Protein AF-A0A840I8J2-F1 (afdb_monomer)

Organism: NCBI:txid912552

Secondary structure (DSSP, 8-state):
-------EEETTEEE-HHHHHHHHHHHHTTSEEEEPPPTTSPPEEEE-HHHHHHHHHTHHHHHHHHHHHHHHHHHHHT--HHHHHHHHHHHHHHHH-TTS-HHHHHHHHHHH-TTS-HHHHHHHHHHHHHHHSPP-

pLDDT: mean 90.15, std 8.99, range [35.03, 97.69]

Foldseek 3Di:
DPDPFDWDQDDLATDGPVVVVVVVVCVVVQQWHWACDPPPDGTDIDGDPVVVVVCVVVVVVCVVCVVVVVVVCVVPVPDDSVLVSLLRLLLVLCVVPVVDDLQVSLVVSCVVVVVADSVSNSVSNVVVCVVPPPDD

Structure (mmCIF, N/CA/C/O backbone):
data_AF-A0A840I8J2-F1
#
_entry.id   AF-A0A840I8J2-F1
#
loop_
_atom_site.group_PDB
_atom_site.id
_atom_site.type_symbol
_atom_site.label_atom_id
_atom_site.label_alt_id
_atom_site.label_comp_id
_atom_site.label_asym_id
_atom_site.label_entity_id
_atom_site.label_seq_id
_atom_site.pdbx_PDB_ins_code
_atom_site.Cartn_x
_atom_site.Cartn_y
_atom_site.Cartn_z
_atom_site.occupancy
_atom_site.B_iso_or_equiv
_atom_site.auth_seq_id
_atom_site.auth_comp_id
_atom_site.auth_asym_id
_atom_site.auth_atom_id
_atom_site.pdbx_PDB_model_num
ATOM 1 N N . MET A 1 1 ? -2.131 -10.448 8.207 1.00 57.56 1 MET A N 1
ATOM 2 C CA . MET A 1 1 ? -3.570 -10.092 8.129 1.00 57.56 1 MET A CA 1
ATOM 3 C C . MET A 1 1 ? -4.324 -11.091 7.255 1.00 57.56 1 MET A C 1
ATOM 5 O O . MET A 1 1 ? -3.809 -11.401 6.189 1.00 57.56 1 MET A O 1
ATOM 9 N N . PRO A 1 2 ? -5.509 -11.591 7.650 1.00 70.94 2 PRO A N 1
ATOM 10 C CA . PRO A 1 2 ? -6.275 -12.573 6.878 1.00 70.94 2 PRO A CA 1
ATOM 11 C C . PRO A 1 2 ? -7.217 -11.915 5.850 1.00 70.94 2 PRO A C 1
ATOM 13 O O . PRO A 1 2 ? -8.365 -12.327 5.716 1.00 70.94 2 PRO A O 1
ATOM 16 N N . PHE A 1 3 ? -6.769 -10.866 5.159 1.00 77.75 3 PHE A N 1
ATOM 17 C CA . PHE A 1 3 ? -7.557 -10.268 4.080 1.00 77.75 3 PHE A CA 1
ATOM 18 C C . PHE A 1 3 ? -7.158 -10.924 2.761 1.00 77.75 3 PHE A C 1
ATOM 20 O O . PHE A 1 3 ? -5.988 -10.884 2.385 1.00 77.75 3 PHE A O 1
ATOM 27 N N . ALA A 1 4 ? -8.124 -11.533 2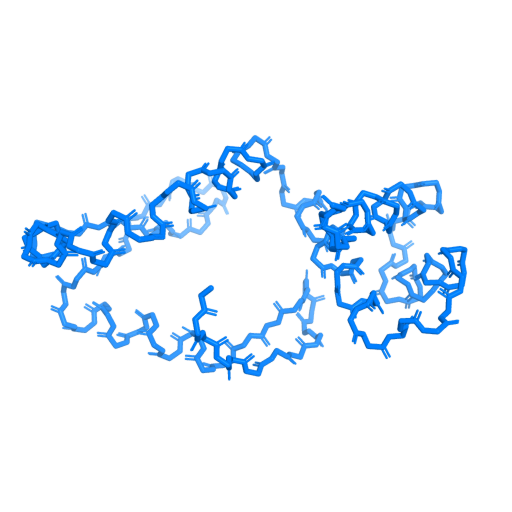.082 1.00 82.75 4 ALA A N 1
ATOM 28 C CA . ALA A 1 4 ? -7.943 -12.180 0.786 1.00 82.75 4 ALA A CA 1
ATOM 29 C C . ALA A 1 4 ? -8.606 -11.338 -0.310 1.00 82.75 4 ALA A C 1
ATOM 31 O O . ALA A 1 4 ? -9.472 -11.825 -1.022 1.00 82.75 4 ALA A O 1
ATOM 32 N N . PHE A 1 5 ? -8.248 -10.053 -0.376 1.00 90.94 5 PHE A N 1
ATOM 33 C CA . PHE A 1 5 ? -8.747 -9.175 -1.429 1.00 90.94 5 PHE A CA 1
ATOM 34 C C . PHE A 1 5 ? -8.067 -9.490 -2.753 1.00 90.94 5 PHE A C 1
ATOM 36 O O . PHE A 1 5 ? -6.833 -9.553 -2.818 1.00 90.94 5 PHE A O 1
ATOM 43 N N . ASP A 1 6 ? -8.866 -9.565 -3.809 1.00 91.00 6 ASP A N 1
ATOM 44 C CA . ASP A 1 6 ? -8.342 -9.707 -5.159 1.00 91.00 6 ASP A CA 1
ATOM 45 C C . ASP A 1 6 ? -7.910 -8.348 -5.712 1.00 91.00 6 ASP A C 1
ATOM 47 O O . ASP A 1 6 ? -8.675 -7.375 -5.754 1.00 91.00 6 ASP A O 1
ATOM 51 N N . PHE A 1 7 ? -6.653 -8.282 -6.143 1.00 91.50 7 PHE A N 1
ATOM 52 C CA . PHE A 1 7 ? -6.085 -7.120 -6.811 1.00 91.50 7 PHE A CA 1
ATOM 53 C C . PHE A 1 7 ? -5.920 -7.412 -8.299 1.00 91.50 7 PHE A C 1
ATOM 55 O O . PHE A 1 7 ? -5.639 -8.539 -8.691 1.00 91.50 7 PHE A O 1
ATOM 62 N N . ILE A 1 8 ? -6.045 -6.377 -9.125 1.00 91.25 8 ILE A N 1
ATOM 63 C CA . ILE A 1 8 ? -5.652 -6.383 -10.537 1.00 91.25 8 ILE A CA 1
ATOM 64 C C . ILE A 1 8 ? -4.750 -5.186 -10.818 1.00 91.25 8 ILE A C 1
ATOM 66 O O . ILE A 1 8 ? -4.882 -4.141 -10.183 1.00 91.25 8 ILE A O 1
ATOM 70 N N . LEU A 1 9 ? -3.865 -5.281 -11.808 1.00 88.00 9 LEU A N 1
ATOM 71 C CA . LEU A 1 9 ? -3.104 -4.113 -12.249 1.00 88.00 9 LEU A CA 1
ATOM 72 C C . LEU A 1 9 ? -4.016 -3.158 -13.046 1.00 88.00 9 LEU A C 1
ATOM 74 O O . LEU A 1 9 ? -4.421 -3.473 -14.165 1.00 88.00 9 LEU A O 1
ATOM 78 N N . TYR A 1 10 ? -4.329 -1.983 -12.488 1.00 83.81 10 TYR A N 1
ATOM 79 C CA . TYR A 1 10 ? -5.255 -1.012 -13.080 1.00 83.81 10 TYR A CA 1
ATOM 80 C C . TYR A 1 10 ? -4.713 0.420 -13.023 1.00 83.81 10 TYR A C 1
ATOM 82 O O . TYR A 1 10 ? -4.554 1.008 -11.956 1.00 83.81 10 TYR A O 1
ATOM 90 N N . LYS A 1 11 ? -4.483 1.018 -14.199 1.00 79.56 11 LYS A N 1
ATOM 91 C CA . LYS A 1 11 ? -3.944 2.378 -14.387 1.00 79.56 11 LYS A CA 1
ATOM 92 C C . LYS A 1 11 ? -2.671 2.644 -13.585 1.00 79.56 11 LYS A C 1
ATOM 94 O O . LYS A 1 11 ? -1.604 2.442 -14.137 1.00 79.56 11 LYS A O 1
ATOM 99 N N . HIS A 1 12 ? -2.773 3.082 -12.331 1.00 74.62 12 HIS A N 1
ATOM 100 C CA . HIS A 1 12 ? -1.680 3.577 -11.479 1.00 74.62 12 HIS A CA 1
ATOM 101 C C . HIS A 1 12 ? -1.064 2.520 -10.552 1.00 74.62 12 HIS A C 1
ATOM 103 O O . HIS A 1 12 ? -0.131 2.820 -9.823 1.00 74.62 12 HIS A O 1
ATOM 109 N N . GLY A 1 13 ? -1.564 1.287 -10.575 1.00 85.19 13 GLY A N 1
ATOM 110 C CA . GLY A 1 13 ? -1.016 0.207 -9.762 1.00 85.19 13 GLY A CA 1
ATOM 111 C C . GLY A 1 13 ? -2.050 -0.879 -9.484 1.00 85.19 13 GLY A C 1
ATOM 112 O O . GLY A 1 13 ? -3.099 -0.912 -10.134 1.00 85.19 13 GLY A O 1
ATOM 113 N N . PRO A 1 14 ? -1.757 -1.786 -8.546 1.00 90.88 14 PRO A N 1
ATOM 114 C CA . PRO A 1 14 ? -2.718 -2.758 -8.052 1.00 90.88 14 PRO A CA 1
ATOM 115 C C . PRO A 1 14 ? -3.963 -2.068 -7.500 1.00 90.88 14 PRO A C 1
ATOM 117 O O . PRO A 1 14 ? -3.879 -1.135 -6.703 1.00 90.88 14 PRO A O 1
ATOM 120 N N . PHE A 1 15 ? -5.125 -2.547 -7.915 1.00 92.19 15 PHE A N 1
ATOM 121 C CA . PHE A 1 15 ? -6.418 -2.038 -7.497 1.00 92.19 15 PHE A CA 1
ATOM 122 C C . PHE A 1 15 ? -7.333 -3.199 -7.131 1.00 92.19 15 PHE A C 1
ATOM 124 O O . PHE A 1 15 ? -7.421 -4.171 -7.879 1.00 92.19 15 PHE A O 1
ATOM 131 N N . SER A 1 16 ? -8.036 -3.073 -6.008 1.00 93.50 16 SER A N 1
ATOM 132 C CA . SER A 1 16 ? -9.047 -4.035 -5.575 1.00 93.50 16 SER A CA 1
ATOM 133 C C . SER A 1 16 ? -10.408 -3.349 -5.479 1.00 93.50 16 SER A C 1
ATOM 135 O O . SER A 1 16 ? -10.570 -2.350 -4.771 1.00 93.50 16 SER A O 1
ATOM 137 N N . PHE A 1 17 ? -11.389 -3.882 -6.212 1.00 93.25 17 PHE A N 1
ATOM 138 C CA . PHE A 1 17 ? -12.779 -3.427 -6.124 1.00 93.25 17 PHE A CA 1
ATOM 139 C C . PHE A 1 17 ? -13.392 -3.792 -4.772 1.00 93.25 17 PHE A C 1
ATOM 141 O O . PHE A 1 17 ? -14.096 -2.973 -4.194 1.00 93.25 17 PHE A O 1
ATOM 148 N N . GLU A 1 18 ? -13.048 -4.964 -4.241 1.00 94.88 18 GLU A N 1
ATOM 149 C CA . GLU A 1 18 ? -13.515 -5.437 -2.937 1.00 94.88 18 GLU A CA 1
ATOM 150 C C . GLU A 1 18 ? -13.029 -4.529 -1.809 1.00 94.88 18 GLU A C 1
ATOM 152 O O . GLU A 1 18 ? -13.831 -4.079 -0.995 1.00 94.88 18 GLU A O 1
ATOM 157 N N . LEU A 1 19 ? -11.741 -4.161 -1.810 1.00 94.31 19 LEU A N 1
ATOM 158 C CA . LEU A 1 19 ? -11.211 -3.209 -0.832 1.00 94.31 19 LEU A CA 1
ATOM 159 C C . LEU A 1 19 ? -11.908 -1.846 -0.934 1.00 94.31 19 LEU A C 1
ATOM 161 O O . LEU A 1 19 ? -12.225 -1.233 0.085 1.00 94.31 19 LEU A O 1
ATOM 165 N N . ARG A 1 20 ? -12.155 -1.346 -2.153 1.00 94.06 20 ARG A N 1
ATOM 166 C CA . ARG A 1 20 ? -12.884 -0.082 -2.348 1.00 94.06 20 ARG A CA 1
ATOM 167 C C . ARG A 1 20 ? -14.288 -0.162 -1.747 1.00 94.06 20 ARG A C 1
ATOM 169 O O . ARG A 1 20 ? -14.721 0.798 -1.107 1.00 94.06 20 ARG A O 1
ATOM 176 N N . ASP A 1 21 ? -14.989 -1.262 -1.985 1.00 95.50 21 ASP A N 1
ATOM 177 C CA . ASP A 1 21 ? -16.366 -1.451 -1.539 1.00 95.50 21 ASP A CA 1
ATOM 178 C C . ASP A 1 21 ? -16.427 -1.628 -0.009 1.00 95.50 21 ASP A C 1
ATOM 180 O O . ASP A 1 21 ? -17.280 -1.018 0.638 1.00 95.50 21 ASP A O 1
ATOM 184 N N . GLU A 1 22 ? -15.450 -2.313 0.593 1.00 95.44 22 GLU A N 1
ATOM 185 C CA . GLU A 1 22 ? -15.299 -2.407 2.051 1.00 95.44 22 GLU A CA 1
ATOM 186 C C . GLU A 1 22 ? -15.050 -1.027 2.682 1.00 95.44 22 GLU A C 1
ATOM 188 O O . GLU A 1 22 ? -15.724 -0.634 3.635 1.00 95.44 22 GLU A O 1
ATOM 193 N N . LEU A 1 23 ? -14.162 -0.214 2.097 1.00 95.62 23 LEU A N 1
ATOM 194 C CA . LEU A 1 23 ? -13.941 1.164 2.551 1.00 95.62 23 LEU A CA 1
ATOM 195 C C . LEU A 1 23 ? -15.205 2.032 2.414 1.00 95.62 23 LEU A C 1
ATOM 197 O O . LEU A 1 23 ? -15.443 2.910 3.246 1.00 95.62 23 LEU A O 1
ATOM 201 N N . ALA A 1 24 ? -16.027 1.811 1.384 1.00 95.75 24 ALA A N 1
ATOM 202 C CA . ALA A 1 24 ? -17.307 2.503 1.221 1.00 95.75 24 ALA A CA 1
ATOM 203 C C . ALA A 1 24 ? -18.346 2.060 2.270 1.00 95.75 24 ALA A C 1
ATOM 205 O O . ALA A 1 24 ? -19.105 2.895 2.774 1.00 95.75 24 ALA A O 1
ATOM 206 N N . SER A 1 25 ? -18.344 0.778 2.639 1.00 96.69 25 SER A N 1
ATOM 207 C CA . SER A 1 25 ? -19.147 0.238 3.741 1.00 96.69 25 SER A CA 1
ATOM 208 C C . SER A 1 25 ? -18.748 0.884 5.074 1.00 96.69 25 SER A C 1
ATOM 210 O O . SER A 1 25 ? -19.583 1.487 5.748 1.00 96.69 25 SER A O 1
ATOM 212 N N . MET A 1 26 ? -17.445 0.926 5.382 1.00 97.00 26 MET A N 1
ATOM 213 C CA . MET A 1 26 ? -16.914 1.591 6.580 1.00 97.00 26 MET A CA 1
ATOM 214 C C . MET A 1 26 ? -17.268 3.087 6.647 1.00 97.00 26 MET A C 1
ATOM 216 O O . MET A 1 26 ? -17.499 3.618 7.736 1.00 97.00 26 MET A O 1
ATOM 220 N N . GLN A 1 27 ? -17.316 3.781 5.502 1.00 96.69 27 GLN A N 1
ATOM 221 C CA . GLN A 1 27 ? -17.782 5.175 5.425 1.00 96.69 27 GLN A CA 1
ATOM 222 C C . GLN A 1 27 ? -19.275 5.290 5.742 1.00 96.69 27 GLN A C 1
ATOM 224 O O . GLN A 1 27 ? -19.683 6.170 6.501 1.00 96.69 27 GLN A O 1
ATOM 229 N N . SER A 1 28 ? -20.088 4.388 5.190 1.00 97.06 28 SER A N 1
ATOM 230 C CA . SER A 1 28 ? -21.541 4.363 5.402 1.00 97.06 28 SER A CA 1
ATOM 231 C C . SER A 1 28 ? -21.896 4.084 6.867 1.00 97.06 28 SER A C 1
ATOM 233 O O . SER A 1 28 ? -22.774 4.742 7.429 1.00 97.06 28 SER A O 1
ATOM 235 N N . ASP A 1 29 ? -21.129 3.211 7.522 1.00 97.44 29 ASP A N 1
ATOM 236 C CA . ASP A 1 29 ? -21.238 2.899 8.954 1.00 97.44 29 ASP A CA 1
ATOM 237 C C . ASP A 1 29 ? -20.656 3.983 9.877 1.00 97.44 29 ASP A C 1
ATOM 239 O O . ASP A 1 29 ? -20.695 3.853 11.111 1.00 97.44 29 ASP A O 1
ATOM 243 N N . ARG A 1 30 ? -20.131 5.069 9.290 1.00 96.62 30 ARG A N 1
ATOM 244 C CA . ARG A 1 30 ? -19.447 6.174 9.970 1.00 96.62 30 ARG A CA 1
ATOM 245 C C . ARG A 1 30 ? -18.302 5.694 10.852 1.00 96.62 30 ARG A C 1
ATOM 247 O O . ARG A 1 30 ? -18.151 6.176 11.966 1.00 96.62 30 ARG A O 1
ATOM 254 N N . LEU A 1 31 ? -17.529 4.713 10.397 1.00 97.69 31 LEU A N 1
ATOM 255 C CA . LEU A 1 31 ? -16.286 4.313 11.061 1.00 97.69 31 LEU A CA 1
ATOM 256 C C . LEU A 1 31 ? -15.135 5.205 10.596 1.00 97.69 31 LEU A C 1
ATOM 258 O O . LEU A 1 31 ? -14.341 5.668 11.414 1.00 97.69 31 LEU A O 1
ATOM 262 N N . ILE A 1 32 ? -15.120 5.527 9.304 1.00 97.56 32 ILE A N 1
ATOM 263 C CA . ILE A 1 32 ? -14.173 6.448 8.675 1.00 97.56 32 ILE A CA 1
ATOM 264 C C . ILE A 1 32 ? -14.921 7.525 7.886 1.00 97.56 32 ILE A C 1
ATOM 266 O O . ILE A 1 32 ? -16.078 7.347 7.510 1.00 97.56 32 ILE A O 1
ATOM 270 N N . GLU A 1 33 ? -14.249 8.628 7.595 1.00 96.06 33 GLU A N 1
ATOM 271 C CA . GLU A 1 33 ? -14.786 9.728 6.799 1.00 96.06 33 GLU A CA 1
ATOM 272 C C . GLU A 1 33 ? -13.747 10.287 5.830 1.00 96.06 33 GLU A C 1
ATOM 274 O O . GLU A 1 33 ? -12.554 10.002 5.937 1.00 96.06 33 GLU A O 1
ATOM 279 N N . ARG A 1 34 ? -14.215 11.066 4.850 1.00 93.06 34 ARG A N 1
ATOM 280 C CA . ARG A 1 34 ? -13.348 11.749 3.889 1.00 93.06 34 ARG A CA 1
ATOM 281 C C . ARG A 1 34 ? -13.134 13.187 4.328 1.00 93.06 34 ARG A C 1
ATOM 283 O O . ARG A 1 34 ? -14.063 13.987 4.275 1.00 93.06 34 ARG A O 1
ATOM 290 N N . GLU A 1 35 ? -11.904 13.522 4.677 1.00 90.62 35 GLU A N 1
ATOM 291 C CA . GLU A 1 35 ? -11.492 14.891 4.950 1.00 90.62 35 GLU A CA 1
ATOM 292 C C . GLU A 1 35 ? -11.044 15.562 3.638 1.00 90.62 35 GLU A C 1
ATOM 294 O O . GLU A 1 35 ? -10.107 15.079 2.983 1.00 90.62 35 GLU A O 1
ATOM 299 N N . PRO A 1 36 ? -11.695 16.660 3.208 1.00 86.06 36 PRO A N 1
ATOM 300 C CA . PRO A 1 36 ? -11.255 17.417 2.045 1.00 86.06 36 PRO A CA 1
ATOM 301 C C . PRO A 1 36 ? -9.831 17.941 2.242 1.00 86.06 36 PRO A C 1
ATOM 303 O O . PRO A 1 36 ? -9.516 18.584 3.241 1.00 86.06 36 PRO A O 1
ATOM 306 N N . ARG A 1 37 ? -8.968 17.715 1.253 1.00 81.94 37 ARG A N 1
ATOM 307 C CA . ARG A 1 37 ? -7.626 18.302 1.208 1.00 81.94 37 ARG A CA 1
ATOM 308 C C . ARG A 1 37 ? -7.621 19.532 0.308 1.00 81.94 37 ARG A C 1
ATOM 310 O O . ARG A 1 37 ? -8.479 19.706 -0.556 1.00 81.94 37 ARG A O 1
ATOM 317 N N . ARG A 1 38 ? -6.621 20.395 0.504 1.00 80.19 38 ARG A N 1
ATOM 318 C CA . ARG A 1 38 ? -6.329 21.455 -0.465 1.00 80.19 38 ARG A CA 1
ATOM 319 C C . ARG A 1 38 ? -5.857 20.812 -1.769 1.00 80.19 38 ARG A C 1
ATOM 321 O O . ARG A 1 38 ? -5.050 19.882 -1.743 1.00 80.19 38 ARG A O 1
ATOM 328 N N . LEU A 1 39 ? -6.345 21.340 -2.890 1.00 75.81 39 LEU A N 1
ATOM 329 C CA . LEU A 1 39 ? -5.870 20.966 -4.222 1.00 75.81 39 LEU A CA 1
ATOM 330 C C . LEU A 1 39 ? -4.332 21.078 -4.287 1.00 75.81 39 LEU A C 1
ATOM 332 O O . LEU A 1 39 ? -3.774 21.988 -3.667 1.00 75.81 39 LEU A O 1
ATOM 336 N N . PRO A 1 40 ? -3.643 20.179 -5.015 1.00 78.19 40 PRO A N 1
ATOM 337 C CA . PRO A 1 40 ? -4.173 19.223 -6.000 1.00 78.19 40 PRO A CA 1
ATOM 338 C C . PRO A 1 40 ? -4.571 17.845 -5.438 1.00 78.19 40 PRO A C 1
ATOM 340 O O . PRO A 1 40 ? -4.949 16.965 -6.208 1.00 78.19 40 PRO A O 1
ATOM 343 N N . TYR A 1 41 ? -4.477 17.624 -4.125 1.00 75.12 41 TYR A N 1
ATOM 344 C CA . TYR A 1 41 ? -4.682 16.297 -3.542 1.00 75.12 41 TYR A CA 1
ATOM 345 C C . TYR A 1 41 ? -6.160 15.934 -3.385 1.00 75.12 41 TYR A C 1
ATOM 347 O O . TYR A 1 41 ? -6.999 16.778 -3.065 1.00 75.12 41 TYR A O 1
ATOM 355 N N . GLY A 1 42 ? -6.459 14.647 -3.577 1.00 80.62 42 GLY A N 1
ATOM 356 C CA . GLY A 1 42 ? -7.770 14.081 -3.276 1.00 80.62 42 GLY A CA 1
ATOM 357 C C . GLY A 1 42 ? -8.064 14.035 -1.767 1.00 80.62 42 GLY A C 1
ATOM 358 O O . GLY A 1 42 ? -7.171 14.275 -0.949 1.00 80.62 42 GLY A O 1
ATOM 359 N N . PRO A 1 43 ? -9.314 13.721 -1.383 1.00 85.62 43 PRO A N 1
ATOM 360 C CA . PRO A 1 43 ? -9.699 13.585 0.017 1.00 85.62 43 PRO A CA 1
ATOM 361 C C . PRO A 1 43 ? -8.877 12.508 0.723 1.00 85.62 43 PRO A C 1
ATOM 363 O O . PRO A 1 43 ? -8.546 11.483 0.124 1.00 85.62 43 PRO A O 1
ATOM 366 N N . GLN A 1 44 ? -8.602 12.717 2.004 1.00 89.06 44 GLN A N 1
ATOM 367 C CA . GLN A 1 44 ? -7.981 11.700 2.848 1.00 89.06 44 GLN A CA 1
ATOM 368 C C . GLN A 1 44 ? -9.013 10.970 3.691 1.00 89.06 44 GLN A C 1
ATOM 370 O O . GLN A 1 44 ? -10.073 11.513 3.985 1.00 89.06 44 GLN A O 1
ATOM 375 N N . LEU A 1 45 ? -8.694 9.736 4.074 1.00 93.12 45 LEU A N 1
ATOM 376 C CA . LEU A 1 45 ? -9.498 8.979 5.022 1.00 93.12 45 LEU A CA 1
ATOM 377 C C . LEU A 1 45 ? -9.060 9.320 6.443 1.00 93.12 45 LEU A C 1
ATOM 379 O O . LEU A 1 45 ? -7.873 9.263 6.753 1.00 93.12 45 LEU A O 1
ATOM 383 N N . GLN A 1 46 ? -10.027 9.647 7.290 1.00 95.00 46 GLN A N 1
ATOM 384 C CA . GLN A 1 46 ? -9.839 9.863 8.720 1.00 95.00 46 GLN A CA 1
ATOM 385 C C . GLN A 1 46 ? -10.718 8.890 9.496 1.00 95.00 46 GLN A C 1
ATOM 387 O O . GLN A 1 46 ? -11.845 8.600 9.090 1.00 95.00 46 GLN A O 1
ATOM 392 N N . VAL A 1 47 ? -10.217 8.391 10.624 1.00 95.81 47 VAL A N 1
ATOM 393 C CA . VAL A 1 47 ? -11.036 7.610 11.554 1.00 95.81 47 VAL A CA 1
ATOM 394 C C . VAL A 1 47 ? -11.916 8.551 12.380 1.00 95.81 47 VAL A C 1
ATOM 396 O O . VAL A 1 47 ? -11.447 9.545 12.941 1.00 95.81 47 VAL A O 1
ATOM 399 N N . THR A 1 48 ? -13.204 8.232 12.456 1.00 97.62 48 THR A N 1
ATOM 400 C CA . THR A 1 48 ? -14.180 8.990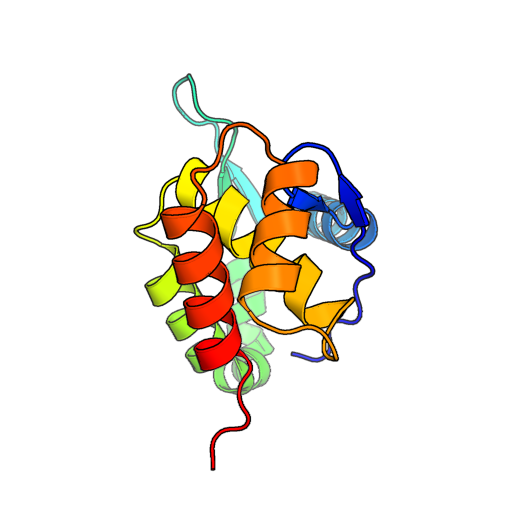 13.253 1.00 97.62 48 THR A CA 1
ATOM 401 C C . THR A 1 48 ? -14.118 8.581 14.728 1.00 97.62 48 THR A C 1
ATOM 403 O O . THR A 1 48 ? -13.561 7.538 15.073 1.00 97.62 48 THR A O 1
ATOM 406 N N . ASP A 1 49 ? -14.791 9.319 15.612 1.00 97.69 49 ASP A N 1
ATOM 407 C CA . ASP A 1 49 ? -14.932 8.927 17.024 1.00 97.69 49 ASP A CA 1
ATOM 408 C C . ASP A 1 49 ? -15.592 7.551 17.199 1.00 97.69 49 ASP A C 1
ATOM 410 O O . ASP A 1 49 ? -15.225 6.779 18.087 1.00 97.69 49 ASP A O 1
ATOM 414 N N . ARG A 1 50 ? -16.544 7.204 16.322 1.00 97.25 50 ARG A N 1
ATOM 415 C CA . ARG A 1 50 ? -17.184 5.882 16.322 1.00 97.25 50 ARG A CA 1
ATOM 416 C C . ARG A 1 50 ? -16.197 4.789 15.906 1.00 97.25 50 ARG A C 1
ATOM 418 O O . ARG A 1 50 ? -16.214 3.719 16.512 1.00 97.25 50 ARG A O 1
ATOM 425 N N . GLY A 1 51 ? -15.337 5.063 14.925 1.00 97.12 51 GLY A N 1
ATOM 426 C CA . GLY A 1 51 ? -14.235 4.181 14.533 1.00 97.12 51 GLY A CA 1
ATOM 427 C C . GLY A 1 51 ? -13.250 3.951 15.681 1.00 97.12 51 GLY A C 1
ATOM 428 O O . GLY A 1 51 ? -13.003 2.805 16.051 1.00 97.12 51 GLY A O 1
ATOM 429 N N . ARG A 1 52 ? -12.804 5.021 16.353 1.00 96.44 52 ARG A N 1
ATOM 430 C CA . ARG A 1 52 ? -11.923 4.919 17.535 1.00 96.44 52 ARG A CA 1
ATOM 431 C C . ARG A 1 52 ? -12.572 4.137 18.678 1.00 96.44 52 ARG A C 1
ATOM 433 O O . ARG A 1 52 ? -11.927 3.327 19.342 1.00 96.44 52 ARG A O 1
ATOM 440 N N . ALA A 1 53 ? -13.873 4.332 18.904 1.00 96.75 53 ALA A N 1
ATOM 441 C CA . ALA A 1 53 ? -14.614 3.560 19.898 1.00 96.75 53 ALA A CA 1
ATOM 442 C C . ALA A 1 53 ? -14.678 2.061 19.548 1.00 96.75 53 ALA A C 1
ATOM 444 O O . ALA A 1 53 ? -14.696 1.229 20.457 1.00 96.75 53 ALA A O 1
ATOM 445 N N . LEU A 1 54 ? -14.713 1.703 18.259 1.00 95.62 54 LEU A N 1
ATOM 446 C CA . LEU A 1 54 ? -14.629 0.314 17.805 1.00 95.62 54 LEU A CA 1
ATOM 447 C C . LEU A 1 54 ? -13.224 -0.262 18.025 1.00 95.62 54 LEU A C 1
ATOM 449 O O . LEU A 1 54 ? -13.115 -1.347 18.595 1.00 95.62 54 LEU A O 1
ATOM 453 N N . GLU A 1 55 ? -12.170 0.468 17.655 1.00 93.38 55 GLU A N 1
ATOM 454 C CA . GLU A 1 55 ? -10.770 0.082 17.911 1.00 93.38 55 GLU A CA 1
ATOM 455 C C . GLU A 1 55 ? -10.543 -0.208 19.401 1.00 93.38 55 GLU A C 1
ATOM 457 O O . GLU A 1 55 ? -10.018 -1.263 19.765 1.00 93.38 55 GLU A O 1
ATOM 462 N N . HIS A 1 56 ? -11.052 0.662 20.281 1.00 94.12 56 HIS A N 1
ATOM 463 C CA . HIS A 1 56 ? -10.956 0.483 21.730 1.00 94.12 56 HIS A CA 1
ATOM 464 C C . HIS A 1 56 ? -11.720 -0.744 22.251 1.00 94.12 56 HIS A C 1
ATOM 466 O O . HIS A 1 56 ? -11.341 -1.317 23.269 1.00 94.12 56 HIS A O 1
ATOM 472 N N . ARG A 1 57 ? -12.790 -1.186 21.581 1.00 96.19 57 ARG A N 1
ATOM 473 C CA . ARG A 1 57 ? -13.477 -2.447 21.924 1.00 96.19 57 ARG A CA 1
ATOM 474 C C . ARG A 1 57 ? -12.738 -3.665 21.372 1.00 96.19 57 ARG A C 1
ATOM 476 O O . ARG A 1 57 ? -12.806 -4.739 21.961 1.00 96.19 57 ARG A O 1
ATOM 483 N N . MET A 1 58 ? -12.021 -3.495 20.264 1.00 93.88 58 MET A N 1
ATOM 484 C CA . MET A 1 58 ? -11.286 -4.539 19.548 1.00 93.88 58 MET A CA 1
ATOM 485 C C . MET A 1 58 ? -9.797 -4.574 19.923 1.00 93.88 58 MET A C 1
ATOM 487 O O . MET A 1 58 ? -8.955 -4.932 19.101 1.00 93.88 58 MET A O 1
ATOM 491 N N . GLN A 1 59 ? -9.461 -4.271 21.182 1.00 92.94 59 GLN A N 1
ATOM 492 C CA . GLN A 1 59 ? -8.077 -4.205 21.682 1.00 92.94 59 GLN A CA 1
ATOM 493 C C . GLN A 1 59 ? -7.247 -5.453 21.377 1.00 92.94 59 GLN A C 1
ATOM 495 O O . GLN A 1 59 ? -6.077 -5.334 21.043 1.00 92.94 59 GLN A O 1
ATOM 500 N N . LYS A 1 60 ? -7.840 -6.652 21.443 1.00 93.81 60 LYS A N 1
ATOM 501 C CA . LYS A 1 60 ? -7.131 -7.898 21.105 1.00 93.81 60 LYS A CA 1
ATOM 502 C C . LYS A 1 60 ? -6.699 -7.938 19.639 1.00 93.81 60 LYS A C 1
ATOM 504 O O . LYS A 1 60 ? -5.609 -8.407 19.336 1.00 93.81 60 LYS A O 1
ATOM 509 N N . THR A 1 61 ? -7.548 -7.450 18.738 1.00 91.06 61 THR A N 1
ATOM 510 C CA . THR A 1 61 ? -7.246 -7.363 17.305 1.00 91.06 61 THR A CA 1
ATOM 511 C C . THR A 1 61 ? -6.201 -6.287 17.045 1.00 91.06 61 THR A C 1
ATOM 513 O O . THR A 1 61 ? -5.263 -6.532 16.294 1.00 91.06 61 THR A O 1
ATOM 516 N N . MET A 1 62 ? -6.326 -5.131 17.705 1.00 91.12 62 MET A N 1
ATOM 517 C CA . MET A 1 62 ? -5.346 -4.046 17.603 1.00 91.12 62 MET A CA 1
ATOM 518 C C . MET A 1 62 ? -3.978 -4.478 18.134 1.00 91.12 62 MET A C 1
ATOM 520 O O . MET A 1 62 ? -2.984 -4.268 17.464 1.00 91.12 62 MET A O 1
ATOM 524 N N . ALA A 1 63 ? -3.914 -5.175 19.269 1.00 92.12 63 ALA A N 1
ATOM 525 C CA . ALA A 1 63 ? -2.659 -5.707 19.799 1.00 92.12 63 ALA A CA 1
ATOM 526 C C . ALA A 1 63 ? -2.042 -6.777 18.886 1.00 92.12 63 ALA A C 1
ATOM 528 O O . ALA A 1 63 ? -0.827 -6.874 18.785 1.00 92.12 63 ALA A O 1
ATOM 529 N N . ARG A 1 64 ? -2.872 -7.582 18.212 1.00 92.88 64 ARG A N 1
ATOM 530 C CA . ARG A 1 64 ? -2.391 -8.650 17.328 1.00 92.88 64 ARG A CA 1
ATOM 531 C C . ARG A 1 64 ? -1.735 -8.131 16.050 1.00 92.88 64 ARG A C 1
ATOM 533 O O . ARG A 1 64 ? -0.856 -8.807 15.536 1.00 92.88 64 ARG A O 1
ATOM 540 N N . TYR A 1 65 ? -2.215 -7.016 15.505 1.00 91.81 65 TYR A N 1
ATOM 541 C CA . TYR A 1 65 ? -1.786 -6.539 14.186 1.00 91.81 65 TYR A CA 1
ATOM 542 C C . TYR A 1 65 ? -1.254 -5.103 14.176 1.00 91.81 65 TYR A C 1
ATOM 544 O O . TYR A 1 65 ? -0.830 -4.627 13.129 1.00 91.81 65 TYR A O 1
ATOM 552 N N . GLY A 1 66 ? -1.314 -4.396 15.3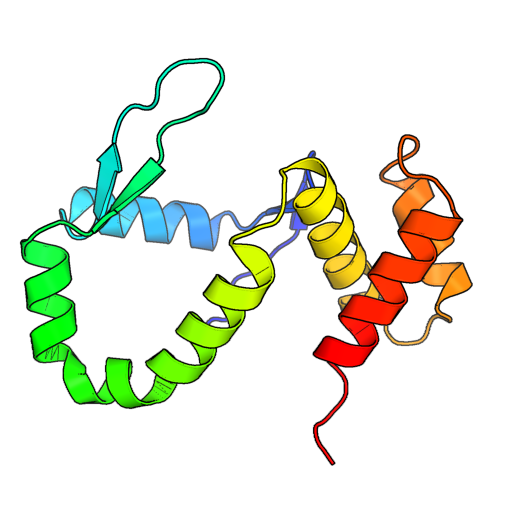04 1.00 90.50 66 GLY A N 1
ATOM 553 C CA . GLY A 1 66 ? -0.935 -2.990 15.410 1.00 90.50 66 GLY A CA 1
ATOM 554 C C . GLY A 1 66 ? 0.530 -2.766 15.071 1.00 90.50 66 GLY A C 1
ATOM 555 O O . GLY A 1 66 ? 0.819 -1.904 14.257 1.00 90.50 66 GLY A O 1
ATOM 556 N N . GLU A 1 67 ? 1.431 -3.604 15.591 1.00 91.44 67 GLU A N 1
ATOM 557 C CA . GLU A 1 67 ? 2.869 -3.499 15.302 1.00 91.44 67 GLU A CA 1
ATOM 558 C C . GLU A 1 67 ? 3.174 -3.659 13.803 1.00 91.44 67 GLU A C 1
ATOM 560 O O . GLU A 1 67 ? 3.919 -2.859 13.240 1.00 91.44 67 GLU A O 1
ATOM 565 N N . ASP A 1 68 ? 2.538 -4.627 13.131 1.00 90.38 68 ASP A N 1
ATOM 566 C CA . ASP A 1 68 ? 2.677 -4.816 11.681 1.00 90.38 68 ASP A CA 1
ATOM 567 C C . ASP A 1 68 ? 2.157 -3.595 10.904 1.00 90.38 68 ASP A C 1
ATOM 569 O O . ASP A 1 68 ? 2.776 -3.148 9.936 1.00 90.38 68 ASP A O 1
ATOM 573 N N . LEU A 1 69 ? 1.006 -3.049 11.315 1.00 90.38 69 LEU A N 1
ATOM 574 C CA . LEU A 1 69 ? 0.401 -1.875 10.681 1.00 90.38 69 LEU A CA 1
ATOM 575 C C . LEU A 1 69 ? 1.251 -0.617 10.884 1.00 90.38 69 LEU A C 1
ATOM 577 O O . LEU A 1 69 ? 1.441 0.136 9.929 1.00 90.38 69 LEU A O 1
ATOM 581 N N . ASP A 1 70 ? 1.790 -0.415 12.085 1.00 92.69 70 ASP A N 1
ATOM 582 C CA . ASP A 1 70 ? 2.676 0.700 12.418 1.00 92.69 70 ASP A CA 1
ATO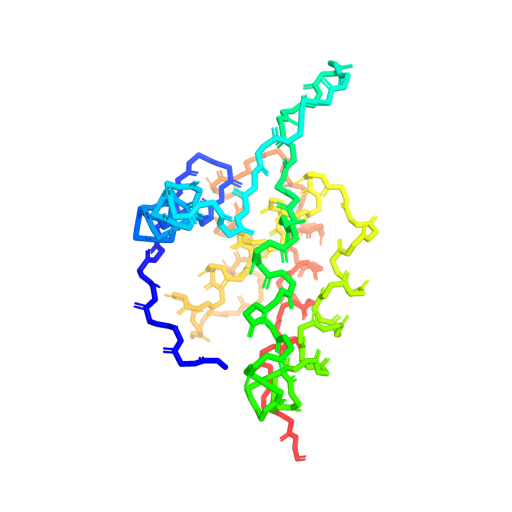M 583 C C . ASP A 1 70 ? 3.988 0.608 11.635 1.00 92.69 70 ASP A C 1
ATOM 585 O O . ASP A 1 70 ? 4.476 1.613 11.111 1.00 92.69 70 ASP A O 1
ATOM 589 N N . TRP A 1 71 ? 4.534 -0.602 11.483 1.00 93.31 71 TRP A N 1
ATOM 590 C CA . TRP A 1 71 ? 5.712 -0.845 10.657 1.00 93.31 71 TRP A CA 1
ATOM 591 C C . TRP A 1 71 ? 5.445 -0.505 9.180 1.00 93.31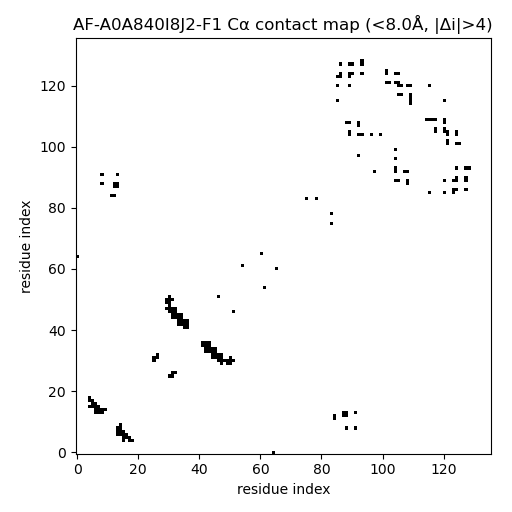 71 TRP A C 1
ATOM 593 O O . TRP A 1 71 ? 6.199 0.277 8.593 1.00 93.31 71 TRP A O 1
ATOM 603 N N . VAL A 1 72 ? 4.340 -0.996 8.595 1.00 91.62 72 VAL A N 1
ATOM 604 C CA . VAL A 1 72 ? 3.951 -0.664 7.208 1.00 91.62 72 VAL A CA 1
ATOM 605 C C . VAL A 1 72 ? 3.748 0.846 7.046 1.00 91.62 72 VAL A C 1
ATOM 607 O O . VAL A 1 72 ? 4.228 1.436 6.074 1.00 91.62 72 VAL A O 1
ATOM 610 N N . ALA A 1 73 ? 3.054 1.486 7.991 1.00 92.44 73 ALA A N 1
ATOM 611 C CA . ALA A 1 73 ? 2.786 2.920 7.958 1.00 92.44 73 ALA A CA 1
ATOM 612 C C . ALA A 1 73 ? 4.077 3.745 8.052 1.00 92.44 73 ALA A C 1
ATOM 614 O O . ALA A 1 73 ? 4.221 4.731 7.331 1.00 92.44 73 ALA A O 1
ATOM 615 N N . SER A 1 74 ? 5.032 3.325 8.882 1.00 93.81 74 SER A N 1
ATOM 616 C CA . SER A 1 74 ? 6.351 3.953 8.991 1.00 93.81 74 SER A CA 1
ATOM 617 C C . SER A 1 74 ? 7.159 3.812 7.695 1.00 93.81 74 SER A C 1
ATOM 619 O O . SER A 1 74 ? 7.714 4.793 7.198 1.00 93.81 74 SER A O 1
ATOM 621 N N . TRP A 1 75 ? 7.163 2.619 7.089 1.00 92.00 75 TRP A N 1
ATOM 622 C CA . TRP A 1 75 ? 7.906 2.344 5.853 1.00 92.00 75 TRP A CA 1
ATOM 623 C C . TRP A 1 75 ? 7.350 3.094 4.626 1.00 92.00 75 TRP A C 1
ATOM 625 O O . TRP A 1 75 ? 8.117 3.544 3.766 1.00 92.00 75 TRP A O 1
ATOM 635 N N . LEU A 1 76 ? 6.025 3.271 4.550 1.00 92.62 76 LEU A N 1
ATOM 636 C CA . LEU A 1 76 ? 5.355 3.950 3.432 1.00 92.62 76 LEU A CA 1
ATOM 637 C C . LEU A 1 76 ? 5.110 5.447 3.660 1.00 92.62 76 LEU A C 1
ATOM 639 O O . LEU A 1 76 ? 4.995 6.192 2.689 1.00 92.62 76 LEU A O 1
ATOM 643 N N . GLY A 1 77 ? 5.017 5.906 4.910 1.00 90.38 77 GLY A N 1
ATOM 644 C CA . GLY A 1 77 ? 4.477 7.226 5.254 1.00 90.38 77 GLY A CA 1
ATOM 645 C C . GLY A 1 77 ? 5.268 8.418 4.710 1.00 90.38 77 GLY A C 1
ATOM 646 O O . GLY A 1 77 ? 4.696 9.486 4.499 1.00 90.38 77 GLY A O 1
ATOM 647 N N . GLY A 1 78 ? 6.566 8.242 4.450 1.00 89.88 78 GLY A N 1
ATOM 648 C CA . GLY A 1 78 ? 7.423 9.270 3.84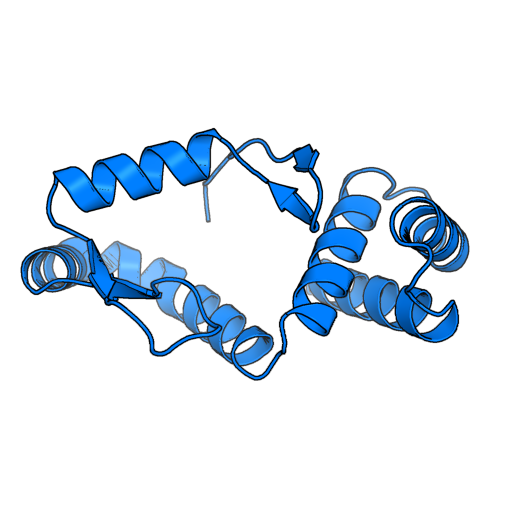9 1.00 89.88 78 GLY A CA 1
ATOM 649 C C . GLY A 1 78 ? 7.458 9.271 2.317 1.00 89.88 78 GLY A C 1
ATOM 650 O O . GLY A 1 78 ? 8.115 10.134 1.739 1.00 89.88 78 GLY A O 1
ATOM 651 N N . ARG A 1 79 ? 6.802 8.311 1.651 1.00 91.62 79 ARG A N 1
ATOM 652 C CA . ARG A 1 79 ? 6.950 8.082 0.206 1.00 91.62 79 ARG A CA 1
ATOM 653 C C . ARG A 1 79 ? 5.935 8.866 -0.620 1.00 91.62 79 ARG A C 1
ATOM 655 O O . ARG A 1 79 ? 4.765 8.988 -0.256 1.00 91.62 79 ARG A O 1
ATOM 662 N N . GLY A 1 80 ? 6.389 9.383 -1.761 1.00 89.81 80 GLY A N 1
ATOM 663 C CA . GLY A 1 80 ? 5.541 10.105 -2.707 1.00 89.81 80 GLY A CA 1
ATOM 664 C C . GLY A 1 80 ? 4.723 9.176 -3.609 1.00 89.81 80 GLY A C 1
ATOM 665 O O . GLY A 1 80 ? 4.970 7.976 -3.686 1.00 89.81 80 GLY A O 1
ATOM 666 N N . VAL A 1 81 ? 3.765 9.739 -4.356 1.00 86.75 81 VAL A N 1
ATOM 667 C CA . VAL A 1 81 ? 2.898 8.967 -5.273 1.00 86.75 81 VAL A CA 1
ATOM 668 C C . VAL A 1 81 ? 3.706 8.190 -6.317 1.00 86.75 81 VAL A C 1
ATOM 670 O O . VAL A 1 81 ? 3.369 7.047 -6.606 1.00 86.75 81 VAL A O 1
ATOM 673 N N . THR A 1 82 ? 4.779 8.779 -6.850 1.00 89.44 82 THR A N 1
ATOM 674 C CA . THR A 1 82 ? 5.665 8.118 -7.820 1.00 89.44 82 THR A CA 1
ATOM 675 C C . THR A 1 82 ? 6.344 6.887 -7.218 1.00 89.44 82 THR A C 1
ATOM 677 O O . THR A 1 82 ? 6.326 5.816 -7.824 1.00 89.44 82 THR A O 1
ATOM 680 N N . ASP A 1 83 ? 6.876 7.010 -5.999 1.00 92.31 83 ASP A N 1
ATOM 681 C CA . ASP A 1 83 ? 7.528 5.901 -5.296 1.00 92.31 83 ASP A CA 1
ATOM 682 C C . ASP A 1 83 ? 6.526 4.784 -4.993 1.00 92.31 83 ASP A C 1
ATOM 684 O O . ASP A 1 83 ? 6.807 3.608 -5.215 1.00 92.31 83 ASP A O 1
ATOM 688 N N . LEU A 1 84 ? 5.330 5.153 -4.525 1.00 92.50 84 LEU A N 1
ATOM 689 C CA . LEU A 1 84 ? 4.263 4.206 -4.210 1.00 92.50 84 LEU A CA 1
ATOM 690 C C . LEU A 1 84 ? 3.763 3.468 -5.459 1.00 92.50 84 LEU A C 1
ATOM 692 O O . LEU A 1 84 ? 3.575 2.254 -5.403 1.00 92.50 84 LEU A O 1
ATOM 696 N N . GLU A 1 85 ? 3.586 4.160 -6.591 1.00 92.19 85 GLU A N 1
ATOM 697 C CA . GLU A 1 85 ? 3.234 3.533 -7.876 1.00 92.19 85 GLU A CA 1
ATOM 698 C C . GLU A 1 85 ? 4.287 2.494 -8.282 1.00 92.19 85 GLU A C 1
ATOM 700 O O . GLU A 1 85 ? 3.942 1.366 -8.660 1.00 92.19 85 GLU A O 1
ATOM 705 N N . ARG A 1 86 ? 5.570 2.855 -8.170 1.00 94.38 86 ARG A N 1
ATOM 706 C CA . ARG A 1 86 ? 6.693 1.981 -8.512 1.00 94.38 86 ARG A CA 1
ATOM 707 C C . ARG A 1 86 ? 6.736 0.739 -7.619 1.00 94.38 86 ARG A C 1
ATOM 709 O O . ARG A 1 86 ? 6.734 -0.373 -8.143 1.00 94.38 86 ARG A O 1
ATOM 716 N N . LEU A 1 87 ? 6.698 0.909 -6.296 1.00 95.06 87 LEU A N 1
ATOM 717 C CA . LEU A 1 87 ? 6.746 -0.195 -5.325 1.00 95.06 87 LEU A CA 1
ATOM 718 C C . LEU A 1 87 ? 5.536 -1.117 -5.431 1.00 95.06 87 LEU A C 1
ATOM 720 O O . LEU A 1 87 ? 5.682 -2.336 -5.419 1.00 95.06 87 LEU A O 1
ATOM 724 N N . ALA A 1 88 ? 4.335 -0.556 -5.577 1.00 93.38 88 ALA A N 1
ATOM 725 C CA . ALA A 1 88 ? 3.130 -1.363 -5.711 1.00 93.38 88 ALA A CA 1
ATOM 726 C C . ALA A 1 88 ? 3.146 -2.169 -7.021 1.00 93.38 88 ALA A C 1
ATOM 728 O O . ALA A 1 88 ? 2.721 -3.325 -7.049 1.00 93.38 88 ALA A O 1
ATOM 729 N N . THR A 1 89 ? 3.685 -1.593 -8.103 1.00 93.38 89 THR A N 1
ATOM 730 C CA . THR A 1 89 ? 3.874 -2.323 -9.364 1.00 93.38 89 THR A CA 1
ATOM 731 C C . THR A 1 89 ? 4.947 -3.407 -9.226 1.00 93.38 89 THR A C 1
ATOM 733 O O . THR A 1 89 ? 4.723 -4.522 -9.692 1.00 93.38 89 THR A O 1
ATOM 736 N N . ALA A 1 90 ? 6.065 -3.135 -8.547 1.00 94.19 90 ALA A N 1
ATOM 737 C CA . ALA A 1 90 ? 7.092 -4.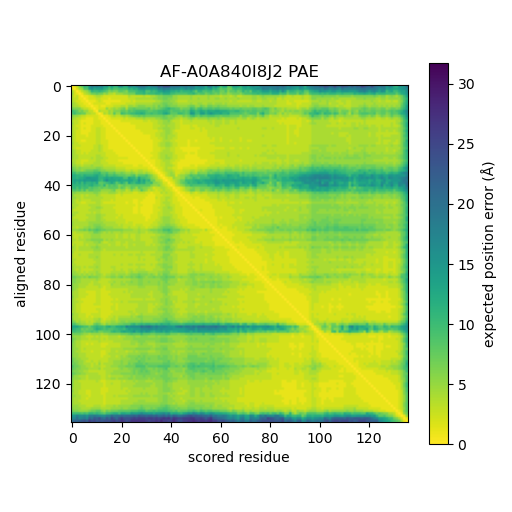138 -8.259 1.00 94.19 90 ALA A CA 1
ATOM 738 C C . ALA A 1 90 ? 6.522 -5.309 -7.442 1.00 94.19 90 ALA A C 1
ATOM 740 O O . ALA A 1 90 ? 6.665 -6.462 -7.840 1.00 94.19 90 ALA A O 1
ATOM 741 N N . MET A 1 91 ? 5.751 -5.021 -6.391 1.00 93.19 91 MET A N 1
ATOM 742 C CA . MET A 1 91 ? 5.065 -6.032 -5.582 1.00 93.19 91 MET A CA 1
ATOM 743 C C . MET A 1 91 ? 4.086 -6.882 -6.376 1.00 93.19 91 MET A C 1
ATOM 745 O O . MET A 1 91 ? 4.006 -8.095 -6.166 1.00 93.19 91 MET A O 1
ATOM 749 N N . TRP A 1 92 ? 3.372 -6.276 -7.321 1.00 92.56 92 TRP A N 1
ATOM 750 C CA . TRP A 1 92 ? 2.529 -7.019 -8.245 1.00 92.56 92 TRP A CA 1
ATOM 751 C C . TRP A 1 92 ? 3.335 -7.993 -9.106 1.00 92.56 92 TRP A C 1
ATOM 753 O O . TRP A 1 92 ? 2.942 -9.155 -9.216 1.00 92.56 92 TRP A O 1
ATOM 763 N N . MET A 1 93 ? 4.459 -7.544 -9.678 1.00 92.31 93 MET A N 1
ATOM 764 C CA . MET A 1 93 ? 5.327 -8.397 -10.497 1.00 92.31 93 MET A CA 1
ATOM 765 C C . MET A 1 93 ? 5.918 -9.542 -9.674 1.00 92.31 93 MET A C 1
ATOM 767 O O . MET A 1 93 ? 5.841 -10.682 -10.115 1.00 92.31 93 MET A O 1
ATOM 771 N N . THR A 1 94 ? 6.428 -9.267 -8.471 1.00 91.56 94 THR A N 1
ATOM 772 C CA . THR A 1 94 ? 6.974 -10.290 -7.565 1.00 91.56 94 THR A CA 1
ATOM 773 C C . THR A 1 94 ? 5.940 -11.354 -7.203 1.00 91.56 94 THR A C 1
ATOM 775 O O . THR A 1 94 ? 6.266 -12.532 -7.196 1.00 91.56 94 THR A O 1
ATOM 778 N N . ARG A 1 95 ? 4.677 -10.979 -6.959 1.00 89.00 95 ARG A N 1
ATOM 779 C CA . ARG A 1 95 ? 3.627 -11.950 -6.596 1.00 89.00 95 ARG A CA 1
ATOM 780 C C . ARG A 1 95 ? 3.070 -12.773 -7.758 1.00 89.00 95 ARG A C 1
ATOM 782 O O . ARG A 1 95 ? 2.499 -13.826 -7.507 1.00 89.00 95 ARG A O 1
ATOM 789 N N . HIS A 1 96 ? 3.175 -12.287 -8.995 1.00 87.56 96 HIS A N 1
ATOM 790 C CA . HIS A 1 96 ? 2.598 -12.955 -10.173 1.00 87.56 96 HIS A CA 1
ATOM 791 C C . HIS A 1 96 ? 3.647 -13.612 -11.079 1.00 87.56 96 HIS A C 1
ATOM 793 O O . HIS A 1 96 ? 3.281 -14.305 -12.029 1.00 87.56 96 HIS A O 1
ATOM 799 N N . HIS A 1 97 ? 4.931 -13.368 -10.812 1.00 83.19 97 HIS A N 1
ATOM 800 C CA . HIS A 1 97 ? 6.082 -13.856 -11.572 1.00 83.19 97 HIS A CA 1
ATOM 801 C C . HIS A 1 97 ? 7.241 -14.175 -10.611 1.00 83.19 97 HIS A C 1
ATOM 803 O O . HIS A 1 97 ? 8.342 -13.646 -10.766 1.00 83.19 97 HIS A O 1
ATOM 809 N N . ASP A 1 98 ? 6.972 -14.967 -9.573 1.00 74.44 98 ASP A N 1
ATOM 810 C CA . ASP A 1 98 ? 7.933 -15.313 -8.513 1.00 74.44 98 ASP A CA 1
ATOM 811 C C . ASP A 1 98 ? 9.124 -16.152 -9.015 1.00 74.44 98 ASP A C 1
ATOM 813 O O . ASP A 1 98 ? 10.199 -16.138 -8.419 1.00 74.44 98 ASP A O 1
ATOM 817 N N . ASP A 1 99 ? 8.960 -16.819 -10.154 1.00 79.38 99 ASP A N 1
ATOM 818 C CA . ASP A 1 99 ? 9.978 -17.596 -10.858 1.00 79.38 99 ASP A CA 1
ATOM 819 C C . ASP A 1 99 ? 10.949 -16.744 -11.698 1.00 79.38 99 ASP A C 1
ATOM 821 O O . ASP A 1 99 ? 11.985 -17.236 -12.159 1.00 79.38 99 ASP A O 1
ATOM 825 N N . ALA A 1 100 ? 10.644 -15.461 -11.906 1.00 84.38 100 ALA A N 1
ATOM 826 C CA . ALA A 1 100 ? 11.434 -14.577 -12.749 1.00 84.38 100 ALA A CA 1
ATOM 827 C C . ALA A 1 100 ? 12.553 -13.859 -11.975 1.00 84.38 100 ALA A C 1
ATOM 829 O O . ALA A 1 100 ? 12.381 -13.368 -10.856 1.00 84.38 100 ALA A O 1
ATOM 830 N N . SER A 1 101 ? 13.713 -13.710 -12.622 1.00 93.31 101 SER A N 1
ATOM 831 C CA . SER A 1 101 ? 14.830 -12.933 -12.076 1.00 93.31 101 SER A CA 1
ATOM 832 C C . SER A 1 101 ? 14.447 -11.464 -11.846 1.00 93.31 101 SER A C 1
ATOM 834 O O . SER A 1 101 ? 13.532 -10.938 -12.487 1.00 93.31 101 SER A O 1
ATOM 836 N N . VAL A 1 102 ? 15.171 -10.786 -10.949 1.00 95.00 102 VAL A N 1
ATOM 837 C CA . VAL A 1 102 ? 14.986 -9.348 -10.677 1.00 95.00 102 VAL A CA 1
ATOM 838 C C . VAL A 1 102 ? 14.989 -8.517 -11.975 1.00 95.00 102 VAL A C 1
ATOM 840 O O . VAL A 1 102 ? 14.008 -7.805 -12.205 1.00 95.00 102 VAL A O 1
ATOM 843 N N . PRO A 1 103 ? 15.974 -8.654 -12.894 1.00 94.56 103 PRO A N 1
ATOM 844 C CA . PRO A 1 103 ? 15.958 -7.912 -14.158 1.00 94.56 103 PRO A CA 1
ATOM 845 C C . PRO A 1 103 ? 14.725 -8.198 -15.022 1.00 94.56 103 PRO A C 1
ATOM 847 O O . PRO A 1 103 ? 14.125 -7.274 -15.566 1.00 94.56 103 PRO A O 1
ATOM 850 N N . ALA A 1 104 ? 14.287 -9.459 -15.106 1.00 93.88 104 ALA A N 1
ATOM 851 C CA . ALA A 1 104 ? 13.117 -9.823 -15.904 1.00 93.88 104 ALA A CA 1
ATOM 852 C C . ALA A 1 104 ? 11.817 -9.221 -15.337 1.00 93.88 104 ALA A C 1
ATOM 854 O O . ALA A 1 104 ? 10.923 -8.833 -16.096 1.00 93.88 104 ALA A O 1
ATOM 855 N N . ARG A 1 105 ? 11.693 -9.114 -14.007 1.00 94.69 105 ARG A N 1
ATOM 856 C CA . ARG A 1 105 ? 10.568 -8.420 -13.359 1.00 94.69 105 ARG A CA 1
ATOM 857 C C . ARG A 1 105 ? 10.645 -6.905 -13.542 1.00 94.69 105 ARG A C 1
ATOM 859 O O . ARG A 1 105 ? 9.609 -6.293 -13.803 1.00 94.69 105 ARG A O 1
ATOM 866 N N . ALA A 1 106 ? 11.840 -6.319 -13.491 1.00 95.38 106 ALA A N 1
ATOM 867 C CA . ALA A 1 106 ? 12.055 -4.898 -13.759 1.00 95.38 106 ALA A CA 1
ATOM 868 C C . ALA A 1 106 ? 11.672 -4.519 -15.204 1.00 95.38 106 ALA A C 1
ATOM 870 O O . ALA A 1 106 ? 10.928 -3.563 -15.417 1.00 95.38 106 ALA A O 1
ATOM 871 N N . GLU A 1 107 ? 12.063 -5.315 -16.203 1.00 94.31 107 GLU A N 1
ATOM 872 C CA . GLU A 1 107 ? 11.661 -5.100 -17.602 1.00 94.31 107 GLU A CA 1
ATOM 873 C C . GLU A 1 107 ? 10.135 -5.151 -17.784 1.00 94.31 107 GLU A C 1
ATOM 875 O O . GLU A 1 107 ? 9.550 -4.321 -18.485 1.00 94.31 107 GLU A O 1
ATOM 880 N N . ARG A 1 108 ? 9.456 -6.090 -17.112 1.00 92.69 108 ARG A N 1
ATOM 881 C CA . ARG A 1 108 ? 7.984 -6.185 -17.130 1.00 92.69 108 ARG A CA 1
ATOM 882 C C . ARG A 1 108 ? 7.319 -4.982 -16.471 1.00 92.69 108 ARG A C 1
ATOM 884 O O . ARG A 1 108 ? 6.291 -4.515 -16.966 1.00 92.69 108 ARG A O 1
ATOM 891 N N . LEU A 1 109 ? 7.891 -4.485 -15.375 1.00 92.94 109 LEU A N 1
ATOM 892 C CA . LEU A 1 109 ? 7.444 -3.262 -14.715 1.00 92.94 109 LEU A CA 1
ATOM 893 C C . LEU A 1 109 ? 7.517 -2.082 -15.690 1.00 92.94 109 LEU A C 1
ATOM 895 O O . LEU A 1 109 ? 6.501 -1.418 -15.896 1.00 92.94 109 LEU A O 1
ATOM 899 N N . ILE A 1 110 ? 8.651 -1.884 -16.364 1.00 94.25 110 ILE A N 1
ATOM 900 C CA . ILE A 1 110 ? 8.847 -0.803 -17.350 1.00 94.25 110 ILE A CA 1
ATOM 901 C C . ILE A 1 110 ? 7.897 -0.954 -18.537 1.00 94.25 110 ILE A C 1
ATOM 903 O O . ILE A 1 110 ? 7.288 0.020 -18.972 1.00 94.25 110 ILE A O 1
ATOM 907 N N . ALA A 1 111 ? 7.673 -2.178 -19.021 1.00 92.31 111 ALA A N 1
ATOM 908 C CA . ALA A 1 111 ? 6.709 -2.427 -20.092 1.00 92.31 111 ALA A CA 1
ATOM 909 C C . ALA A 1 111 ? 5.281 -1.974 -19.722 1.00 92.31 111 ALA A C 1
ATOM 911 O O . ALA A 1 111 ? 4.485 -1.635 -20.600 1.00 92.31 111 ALA A O 1
ATOM 912 N N . LYS A 1 112 ? 4.937 -1.956 -18.426 1.00 90.50 112 LYS A N 1
ATOM 913 C CA . LYS A 1 112 ? 3.673 -1.397 -17.915 1.00 90.50 112 LYS A CA 1
ATOM 914 C C . LYS A 1 112 ? 3.770 0.083 -17.549 1.00 90.50 112 LYS A C 1
ATOM 916 O O . LYS A 1 112 ? 2.741 0.761 -17.535 1.00 90.50 112 LYS A O 1
ATOM 921 N N . LYS A 1 113 ? 4.968 0.567 -17.238 1.00 89.50 113 LYS A N 1
ATOM 922 C CA . LYS A 1 113 ? 5.266 1.912 -16.740 1.00 89.50 113 LYS A CA 1
ATOM 923 C C . LYS A 1 113 ? 6.490 2.482 -17.466 1.00 89.50 113 LYS A C 1
ATOM 925 O O . LYS A 1 113 ? 7.564 2.550 -16.874 1.00 89.50 113 LYS A O 1
ATOM 930 N N . PRO A 1 114 ? 6.346 2.907 -18.736 1.00 90.88 114 PRO A N 1
ATOM 931 C CA . PRO A 1 114 ? 7.494 3.308 -19.554 1.00 90.88 114 PRO A CA 1
ATOM 932 C C . PRO A 1 114 ? 8.215 4.566 -19.056 1.00 90.88 114 PRO A C 1
ATOM 934 O O . PRO A 1 114 ? 9.278 4.899 -19.561 1.00 90.88 114 PRO A O 1
ATOM 937 N N . HIS A 1 115 ? 7.618 5.289 -18.105 1.00 91.81 115 HIS A N 1
ATOM 938 C CA . HIS A 1 115 ? 8.190 6.470 -17.462 1.00 91.81 115 HIS A CA 1
ATOM 939 C C . HIS A 1 115 ? 9.115 6.155 -16.279 1.00 91.81 115 HIS A C 1
ATOM 941 O O . HIS A 1 115 ? 9.614 7.088 -15.659 1.00 91.81 115 HIS A O 1
ATOM 947 N N . ILE A 1 116 ? 9.291 4.880 -15.921 1.00 92.69 116 ILE A N 1
ATOM 948 C CA . ILE A 1 116 ? 10.183 4.448 -14.840 1.00 92.69 116 ILE A CA 1
ATOM 949 C C . ILE A 1 116 ? 11.512 4.004 -15.456 1.00 92.69 116 ILE A C 1
ATOM 951 O O . ILE A 1 116 ? 11.526 3.189 -16.378 1.00 92.69 116 ILE A O 1
ATOM 955 N N . GLU A 1 117 ? 12.621 4.525 -14.932 1.00 95.12 117 GLU A N 1
ATOM 956 C CA . GLU A 1 117 ? 13.968 4.146 -15.362 1.00 95.12 117 GLU A CA 1
ATOM 957 C C . GLU A 1 117 ? 14.311 2.706 -14.950 1.00 95.12 117 GLU A C 1
ATOM 959 O O . GLU A 1 117 ? 13.804 2.179 -13.958 1.00 95.12 117 GLU A O 1
ATOM 964 N N . LEU A 1 118 ? 15.206 2.051 -15.694 1.0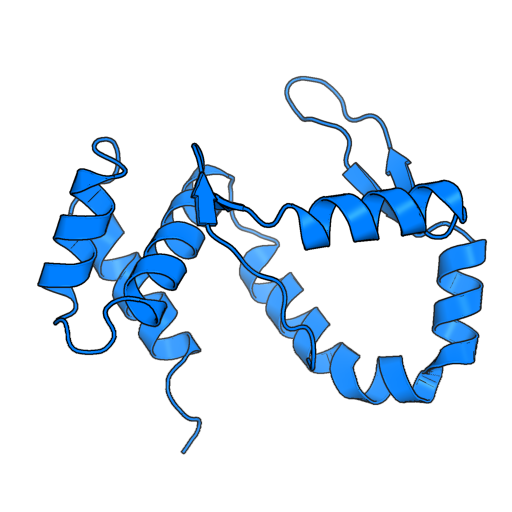0 94.06 118 LEU A N 1
ATOM 965 C CA . LEU A 1 118 ? 15.545 0.649 -15.429 1.00 94.06 118 LEU A CA 1
ATOM 966 C C . LEU A 1 118 ? 16.193 0.435 -14.059 1.00 94.06 118 LEU A C 1
ATOM 968 O O . LEU A 1 118 ? 15.842 -0.522 -13.374 1.00 94.06 118 LEU A O 1
ATOM 972 N N . SER A 1 119 ? 17.101 1.323 -13.648 1.00 95.94 119 SER A N 1
ATOM 973 C CA . SER A 1 119 ? 17.720 1.258 -12.319 1.00 95.94 119 SER A CA 1
ATOM 974 C C . SER A 1 119 ? 16.671 1.362 -11.214 1.00 95.94 119 SER A C 1
ATOM 976 O O . SER A 1 119 ? 16.632 0.532 -10.318 1.00 95.94 119 SER A O 1
ATOM 978 N N . ASP A 1 120 ? 15.743 2.307 -11.356 1.00 95.94 120 ASP A N 1
ATOM 979 C CA . ASP A 1 120 ? 14.640 2.512 -10.421 1.00 95.94 120 ASP A CA 1
ATOM 980 C C . ASP A 1 120 ? 13.706 1.295 -10.339 1.00 95.94 120 ASP A C 1
ATOM 982 O O . ASP A 1 120 ? 13.198 0.955 -9.268 1.00 95.94 120 ASP A O 1
ATOM 986 N N . ALA A 1 121 ? 13.453 0.642 -11.475 1.00 95.56 121 ALA A N 1
ATOM 987 C CA . ALA A 1 121 ? 12.651 -0.573 -11.536 1.00 95.56 121 ALA A CA 1
ATOM 988 C C . ALA A 1 121 ? 13.345 -1.758 -10.847 1.00 95.56 121 ALA A C 1
ATOM 990 O O . ALA A 1 121 ? 12.671 -2.525 -10.161 1.00 95.56 121 ALA A O 1
ATOM 991 N N . ILE A 1 122 ? 14.664 -1.900 -11.015 1.00 97.12 122 ILE A N 1
ATOM 992 C CA . ILE A 1 122 ? 15.471 -2.928 -10.344 1.00 97.12 122 ILE A CA 1
ATOM 993 C C . ILE A 1 122 ? 15.446 -2.701 -8.833 1.00 97.12 122 ILE A C 1
ATOM 995 O O . ILE A 1 122 ? 15.021 -3.600 -8.109 1.00 97.12 122 ILE A O 1
ATOM 999 N N . ASP A 1 123 ? 15.782 -1.489 -8.380 1.00 96.88 123 ASP A N 1
ATOM 1000 C CA . ASP A 1 123 ? 15.819 -1.131 -6.958 1.00 96.88 123 ASP A CA 1
ATOM 1001 C C . ASP A 1 123 ? 14.475 -1.422 -6.274 1.00 96.88 123 ASP A C 1
ATOM 1003 O O . ASP A 1 123 ? 14.419 -1.965 -5.172 1.00 96.88 123 ASP A O 1
ATOM 1007 N N . ALA A 1 124 ? 13.362 -1.114 -6.948 1.00 96.12 124 ALA A N 1
ATOM 1008 C CA . ALA A 1 124 ? 12.031 -1.379 -6.418 1.00 96.12 124 ALA A CA 1
ATOM 1009 C C . ALA A 1 124 ? 11.699 -2.875 -6.322 1.00 96.12 124 ALA A C 1
ATOM 1011 O O . ALA A 1 124 ? 11.010 -3.283 -5.387 1.00 96.12 124 ALA A O 1
ATOM 1012 N N . VAL A 1 125 ? 12.146 -3.695 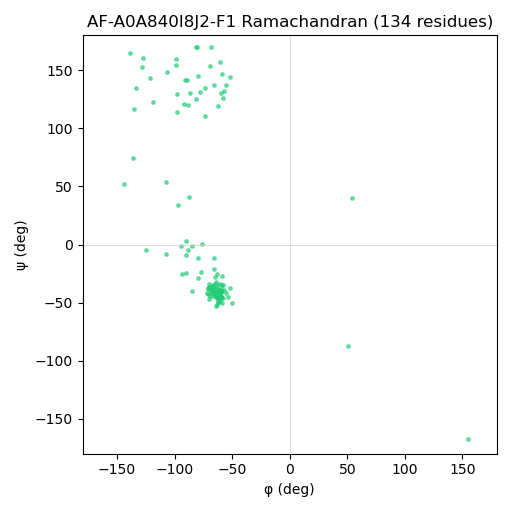-7.278 1.00 96.19 125 VAL A N 1
ATOM 1013 C CA . VAL A 1 125 ? 11.950 -5.151 -7.221 1.00 96.19 125 VAL A CA 1
ATOM 1014 C C . VAL A 1 125 ? 12.797 -5.755 -6.105 1.00 96.19 125 VAL A C 1
ATOM 1016 O O . VAL A 1 125 ? 12.273 -6.548 -5.329 1.00 96.19 125 VAL A O 1
ATOM 1019 N N . GLU A 1 126 ? 14.059 -5.347 -5.970 1.00 95.94 126 GLU A N 1
ATOM 1020 C CA . GLU A 1 126 ? 14.940 -5.812 -4.891 1.00 95.94 126 GLU A CA 1
ATOM 1021 C C . GLU A 1 126 ? 14.416 -5.412 -3.510 1.00 95.94 126 GLU A C 1
ATOM 1023 O O . GLU A 1 126 ? 14.400 -6.231 -2.590 1.00 95.94 126 GLU A O 1
ATOM 1028 N N . GLU A 1 127 ? 13.929 -4.176 -3.370 1.00 95.56 127 GLU A N 1
ATOM 1029 C CA . GLU A 1 127 ? 13.330 -3.701 -2.126 1.00 95.56 127 GLU A CA 1
ATOM 1030 C C . GLU A 1 127 ? 12.107 -4.543 -1.737 1.00 95.56 127 GLU A C 1
ATOM 1032 O O . GLU A 1 127 ? 11.965 -4.940 -0.577 1.00 95.56 127 GLU A O 1
ATOM 1037 N N . ILE A 1 128 ? 11.232 -4.858 -2.698 1.00 94.94 128 ILE A N 1
ATOM 1038 C CA . ILE A 1 128 ? 10.077 -5.711 -2.422 1.00 94.94 128 ILE A CA 1
ATOM 1039 C C . ILE A 1 128 ? 10.494 -7.155 -2.139 1.00 94.94 128 ILE A C 1
ATOM 1041 O O . ILE A 1 128 ? 9.902 -7.783 -1.265 1.00 94.94 128 ILE A O 1
ATOM 1045 N N . ASP A 1 129 ? 11.503 -7.686 -2.817 1.00 93.31 129 ASP A N 1
ATOM 1046 C CA . ASP A 1 129 ? 12.003 -9.036 -2.553 1.00 93.31 129 ASP A CA 1
ATOM 1047 C C . ASP A 1 129 ? 12.554 -9.167 -1.140 1.00 93.31 129 ASP A C 1
ATOM 1049 O O . ASP A 1 129 ? 12.224 -10.127 -0.445 1.00 93.31 129 ASP A O 1
ATOM 1053 N N . ALA A 1 130 ? 13.316 -8.172 -0.682 1.00 92.00 130 ALA A N 1
ATOM 1054 C CA . ALA A 1 130 ? 13.784 -8.104 0.696 1.00 92.00 130 ALA A CA 1
ATOM 1055 C C . ALA A 1 130 ? 12.618 -8.034 1.695 1.00 92.00 130 ALA A C 1
ATOM 1057 O O . ALA A 1 130 ? 12.708 -8.601 2.783 1.00 92.00 130 ALA A O 1
ATOM 1058 N N . LEU A 1 131 ? 11.517 -7.376 1.319 1.00 88.94 131 LEU A N 1
ATOM 1059 C CA . LEU A 1 131 ? 10.308 -7.291 2.133 1.00 88.94 131 LEU A CA 1
ATOM 1060 C C . LEU A 1 131 ? 9.526 -8.615 2.197 1.00 88.94 131 LEU A C 1
ATOM 1062 O O . LEU A 1 131 ? 8.996 -8.964 3.250 1.00 88.94 131 LEU A O 1
ATOM 1066 N N . VAL A 1 132 ? 9.398 -9.335 1.080 1.00 85.50 132 VAL A N 1
ATOM 1067 C CA . VAL A 1 132 ? 8.612 -10.583 1.024 1.00 85.50 132 VAL A CA 1
ATOM 1068 C C . VAL A 1 132 ? 9.431 -11.831 1.342 1.00 85.50 132 VAL A C 1
ATOM 1070 O O . VAL A 1 132 ? 8.847 -12.908 1.487 1.00 85.50 132 VAL A O 1
ATOM 1073 N N . ALA A 1 133 ? 10.757 -11.708 1.444 1.00 78.94 133 ALA A N 1
ATOM 1074 C CA . ALA A 1 133 ? 11.631 -12.803 1.825 1.00 78.94 133 ALA A CA 1
ATOM 1075 C C . ALA A 1 133 ? 11.179 -13.399 3.173 1.00 78.94 133 ALA A C 1
ATOM 1077 O O . ALA A 1 133 ? 10.859 -12.654 4.104 1.00 78.94 133 ALA A O 1
ATOM 1078 N N . PRO A 1 134 ? 11.156 -14.737 3.312 1.00 58.59 134 PRO A N 1
ATOM 1079 C CA . PRO A 1 134 ? 10.864 -15.357 4.593 1.00 58.59 134 PRO A CA 1
ATOM 1080 C C . PRO A 1 134 ? 11.886 -14.870 5.622 1.00 58.59 134 PRO A C 1
ATOM 1082 O O . PRO A 1 134 ? 13.092 -14.979 5.401 1.00 58.59 134 PRO A O 1
ATOM 1085 N N . THR A 1 135 ? 11.415 -14.335 6.747 1.00 51.16 135 THR A N 1
ATOM 1086 C CA . THR A 1 135 ? 12.283 -14.079 7.898 1.00 51.16 135 THR A CA 1
ATOM 1087 C C . THR A 1 135 ? 12.836 -15.430 8.363 1.00 51.16 135 THR A C 1
ATOM 1089 O O . THR A 1 135 ? 12.052 -16.338 8.639 1.00 51.16 135 THR A O 1
ATOM 1092 N N . ALA A 1 136 ? 14.164 -15.580 8.339 1.00 35.03 136 ALA A N 1
ATOM 1093 C CA . ALA A 1 136 ? 14.871 -16.812 8.703 1.00 35.03 136 ALA A CA 1
ATOM 1094 C C . ALA A 1 136 ? 14.672 -17.205 10.174 1.00 35.03 136 ALA A C 1
ATOM 1096 O O . ALA A 1 136 ? 14.557 -16.288 11.021 1.00 35.03 136 ALA A O 1
#

Solvent-accessible surface area (backbone atoms only — not comparable to full-atom values): 7866 Å² total; per-residue (Å²): 131,96,73,85,69,65,67,44,86,49,100,72,26,66,43,38,70,60,57,52,51,52,54,51,49,38,38,73,72,46,28,31,45,74,46,82,48,72,80,94,50,69,64,42,84,41,77,32,74,58,27,52,54,48,49,68,71,37,46,71,58,46,69,72,45,40,67,62,49,51,50,51,47,63,74,49,68,83,58,51,73,68,56,49,32,48,39,43,37,27,44,51,39,50,75,76,43,70,90,52,54,61,67,62,42,19,53,54,44,29,76,76,36,80,89,52,53,69,68,62,34,35,54,29,33,52,53,41,48,68,68,69,48,78,84,129

Radius of gyration: 17.23 Å; Cα contacts (8 Å, |Δi|>4): 112; chains: 1; bounding box: 39×39×42 Å

Sequence (136 aa):
MPFAFDFILYKHGPFSFELRDELASMQSDRLIEREPRRLPYGPQLQVTDRGRALEHRMQKTMARYGEDLDWVASWLGGRGVTDLERLATAMWMTRHHDDASVPARAERLIAKKPHIELSDAIDAVEEIDALVAPTA

Mean predicted aligned error: 4.99 Å

Nearest PDB structures (foldseek):
  5e1w-assembly1_A  TM=4.520E-01  e=1.945E+00  Dehalococcoides mccartyi CBDB1
  6hiv-assembly1_BN  TM=3.882E-01  e=1.250E+00  Trypanosoma brucei brucei
  2dqr-assembly1_B  TM=4.730E-01  e=5.689E+00  Bacillus subtilis
  1ku9-assembly1_B  TM=4.305E-01  e=8.851E+00  Methanocaldococcus jannaschii
  7ane-assembly1_Ap  TM=3.337E-01  e=6.455E+00  Leishmania major